Protein AF-A0A8J7KNN5-F1 (afdb_monomer_lite)

Foldseek 3Di:
DDDPPDPPPDDDDLVRVCVVVVHDSVVSLVVVCVVCVVVVHHSVD

Structure (mmCIF, N/CA/C/O backbone):
data_AF-A0A8J7KNN5-F1
#
_entry.id   AF-A0A8J7KNN5-F1
#
loop_
_atom_site.group_PDB
_atom_site.id
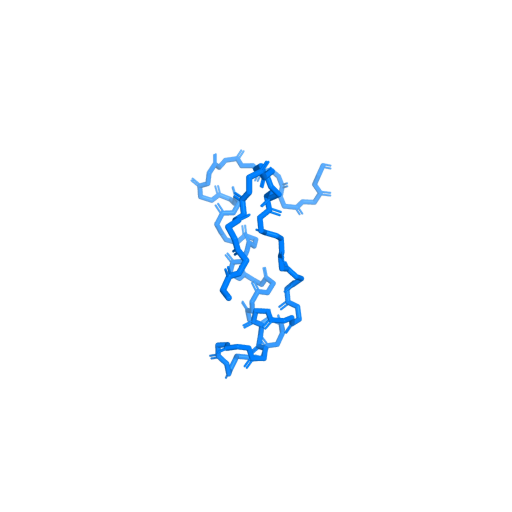_atom_site.type_symbol
_atom_site.label_atom_id
_atom_site.label_alt_id
_atom_site.label_comp_id
_atom_site.label_asym_id
_atom_site.label_entity_id
_atom_site.label_seq_id
_atom_site.pdbx_PDB_ins_code
_atom_site.Cartn_x
_atom_site.Cartn_y
_atom_site.Cartn_z
_atom_site.occupancy
_atom_site.B_iso_or_equiv
_atom_site.auth_seq_id
_atom_site.auth_comp_id
_atom_site.auth_asym_id
_atom_site.auth_atom_id
_atom_site.pdbx_PDB_model_num
ATOM 1 N N . MET A 1 1 ? -13.248 18.243 17.263 1.00 42.66 1 MET A N 1
ATOM 2 C CA . MET A 1 1 ? -12.767 17.923 15.903 1.00 42.66 1 MET A CA 1
ATOM 3 C C . MET A 1 1 ? -11.433 18.629 15.737 1.00 42.66 1 MET A C 1
ATOM 5 O O . MET A 1 1 ? -11.416 19.851 15.762 1.00 42.66 1 MET A O 1
ATOM 9 N N . GLN A 1 2 ? -10.321 17.893 15.766 1.00 50.94 2 GLN A N 1
ATOM 10 C CA . GLN A 1 2 ? -8.980 18.485 15.708 1.00 50.94 2 GLN A CA 1
ATOM 11 C C . GLN A 1 2 ? -8.590 18.701 14.240 1.00 50.94 2 GLN A C 1
ATOM 13 O O . GLN A 1 2 ? -8.602 17.758 13.456 1.00 50.94 2 GLN A O 1
ATOM 18 N N . ASN A 1 3 ? -8.296 19.955 13.887 1.00 55.97 3 ASN A N 1
ATOM 19 C CA . ASN A 1 3 ? -7.742 20.357 12.594 1.00 55.97 3 ASN A CA 1
ATOM 20 C C . ASN A 1 3 ? -6.290 19.863 12.494 1.00 55.97 3 ASN A C 1
ATOM 22 O O . ASN A 1 3 ? -5.437 20.285 13.277 1.00 55.97 3 ASN A O 1
ATOM 26 N N . LEU A 1 4 ? -6.016 18.975 11.538 1.00 60.00 4 LEU A N 1
ATOM 27 C CA . LEU A 1 4 ? -4.702 18.369 11.325 1.00 60.00 4 LEU A CA 1
ATOM 28 C C . LEU A 1 4 ? -3.795 19.326 10.526 1.00 60.00 4 LEU A C 1
ATOM 30 O O . LEU A 1 4 ? -3.662 19.215 9.313 1.00 60.00 4 LEU A O 1
ATOM 34 N N . THR A 1 5 ? -3.195 20.302 11.213 1.00 53.66 5 THR A N 1
ATOM 35 C CA . THR A 1 5 ? -2.260 21.302 10.640 1.00 53.66 5 THR A CA 1
ATOM 36 C C . THR A 1 5 ? -0.788 20.918 10.821 1.00 53.66 5 THR A C 1
ATOM 38 O O . THR A 1 5 ? 0.066 21.739 11.137 1.00 53.66 5 THR A O 1
ATOM 41 N N . ILE A 1 6 ? -0.484 19.641 10.616 1.00 61.22 6 ILE A N 1
ATOM 42 C CA . ILE A 1 6 ? 0.859 19.127 10.347 1.00 61.22 6 ILE A CA 1
ATOM 43 C C . ILE A 1 6 ? 0.612 18.113 9.238 1.00 61.22 6 ILE A C 1
ATOM 45 O O . ILE A 1 6 ? -0.262 17.265 9.405 1.00 61.22 6 ILE A O 1
ATOM 49 N N . ALA A 1 7 ? 1.314 18.195 8.109 1.00 63.38 7 ALA A N 1
ATOM 50 C CA . ALA A 1 7 ? 1.287 17.141 7.097 1.00 63.38 7 ALA A CA 1
ATOM 51 C C . ALA A 1 7 ? 1.973 15.888 7.672 1.00 63.38 7 ALA A C 1
ATOM 53 O O . ALA A 1 7 ? 3.081 15.531 7.290 1.00 63.38 7 ALA A O 1
ATOM 54 N N . GLN A 1 8 ? 1.363 15.273 8.685 1.00 66.06 8 GLN A N 1
ATOM 55 C CA . GLN A 1 8 ? 1.728 13.954 9.148 1.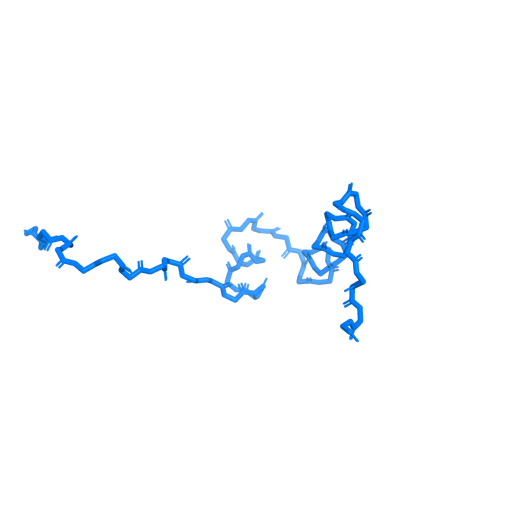00 66.06 8 GLN A CA 1
ATOM 56 C C . GLN A 1 8 ? 1.333 13.024 8.016 1.00 66.06 8 GLN A C 1
ATOM 58 O O . GLN A 1 8 ? 0.146 12.790 7.790 1.00 66.06 8 GLN A O 1
ATOM 63 N N . THR A 1 9 ? 2.329 12.570 7.256 1.00 74.00 9 THR A N 1
ATOM 64 C CA . THR A 1 9 ? 2.149 11.487 6.296 1.00 74.00 9 THR A CA 1
ATOM 65 C C . THR A 1 9 ? 1.459 10.357 7.040 1.00 74.00 9 THR A C 1
ATOM 67 O O . THR A 1 9 ? 2.033 9.787 7.967 1.00 74.00 9 THR A O 1
ATOM 70 N N . LEU A 1 10 ? 0.199 10.097 6.691 1.00 80.12 10 LEU A N 1
ATOM 71 C CA . LEU A 1 10 ? -0.550 8.994 7.268 1.00 80.12 10 LEU A CA 1
ATOM 72 C C . LEU A 1 10 ? 0.155 7.715 6.828 1.00 80.12 10 LEU A C 1
ATOM 74 O O . LEU A 1 10 ? 0.133 7.360 5.651 1.00 80.12 10 LEU A O 1
ATOM 78 N N . THR A 1 11 ? 0.839 7.076 7.767 1.00 87.38 11 THR A N 1
ATOM 79 C CA . THR A 1 11 ? 1.485 5.787 7.556 1.00 87.38 11 THR A CA 1
ATOM 80 C C . THR A 1 11 ? 0.615 4.701 8.164 1.00 87.38 11 THR A C 1
ATOM 82 O O . THR A 1 11 ? -0.140 4.927 9.109 1.00 87.38 11 THR A O 1
ATOM 85 N N . MET A 1 12 ? 0.704 3.513 7.585 1.00 89.81 12 MET A N 1
ATOM 86 C CA . MET A 1 12 ? 0.025 2.323 8.066 1.00 89.81 12 MET A CA 1
ATOM 87 C C . MET A 1 12 ? 0.954 1.141 7.822 1.00 89.81 12 MET A C 1
ATOM 89 O O . MET A 1 12 ? 1.570 1.037 6.760 1.00 89.81 12 MET A O 1
ATOM 93 N N . SER A 1 13 ? 1.087 0.260 8.804 1.00 95.25 13 SER A N 1
ATOM 94 C CA . SER A 1 13 ? 1.821 -0.988 8.637 1.00 95.25 13 SER A CA 1
ATOM 95 C C . SER A 1 13 ? 1.057 -1.951 7.725 1.00 95.25 13 SER A C 1
ATOM 97 O O . SER A 1 13 ? -0.171 -1.943 7.655 1.00 95.25 13 SER A O 1
ATOM 99 N N . SER A 1 14 ? 1.770 -2.866 7.065 1.00 95.88 14 SER A N 1
ATOM 100 C CA . SER A 1 14 ? 1.134 -3.903 6.236 1.00 95.88 14 SER A CA 1
ATOM 101 C C . SER A 1 14 ? 0.192 -4.824 7.027 1.00 95.88 14 SER A C 1
ATOM 103 O O . SER A 1 14 ? -0.714 -5.416 6.443 1.00 95.88 14 SER A O 1
ATOM 105 N N . ARG A 1 15 ? 0.370 -4.930 8.353 1.00 97.06 15 ARG A N 1
ATOM 106 C CA . ARG A 1 15 ? -0.547 -5.655 9.247 1.00 97.06 15 ARG A CA 1
ATOM 107 C C . ARG A 1 15 ? -1.854 -4.902 9.462 1.00 97.06 15 ARG A C 1
ATOM 109 O O . ARG A 1 15 ? -2.908 -5.504 9.316 1.00 97.06 15 ARG A O 1
ATOM 116 N N . GLU A 1 16 ? -1.788 -3.601 9.720 1.00 96.69 16 GLU A N 1
ATOM 117 C CA . GLU A 1 16 ? -2.986 -2.759 9.827 1.00 96.69 16 GLU A CA 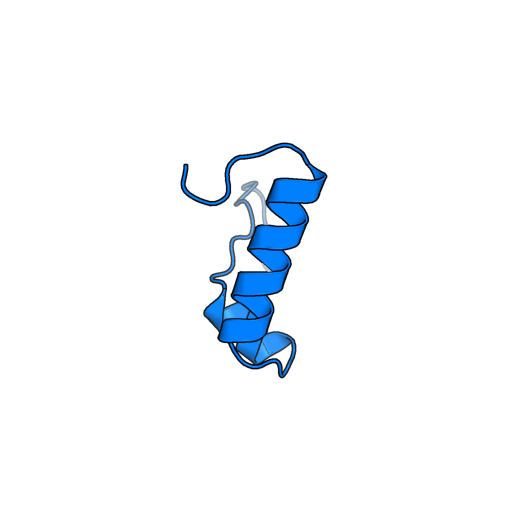1
ATOM 118 C C . GLU A 1 16 ? -3.768 -2.741 8.505 1.00 96.69 16 GLU A C 1
ATOM 120 O O .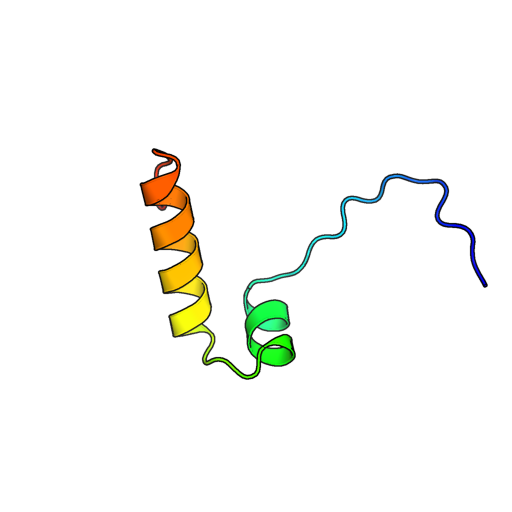 GLU A 1 16 ? -4.991 -2.832 8.518 1.00 96.69 16 GLU A O 1
ATOM 125 N N . ILE A 1 17 ? -3.079 -2.734 7.354 1.00 95.81 17 ILE A N 1
ATOM 126 C CA . ILE A 1 17 ? -3.728 -2.877 6.038 1.00 95.81 17 ILE A CA 1
ATOM 127 C C . ILE A 1 17 ? -4.439 -4.233 5.927 1.00 95.81 17 ILE A C 1
ATOM 129 O O . ILE A 1 17 ? -5.565 -4.301 5.437 1.00 95.81 17 ILE A O 1
ATOM 133 N N . ALA A 1 18 ? -3.802 -5.320 6.367 1.00 98.31 18 ALA A N 1
ATOM 134 C CA . ALA A 1 18 ? -4.382 -6.662 6.326 1.00 98.31 18 ALA A CA 1
ATOM 135 C C . ALA A 1 18 ? -5.659 -6.764 7.175 1.00 98.31 18 ALA A C 1
ATOM 137 O O . ALA A 1 18 ? -6.665 -7.289 6.702 1.00 98.31 18 ALA A O 1
ATOM 138 N N . GLU A 1 19 ? -5.637 -6.200 8.382 1.00 97.88 19 GLU A N 1
ATOM 139 C CA . GLU A 1 19 ? -6.803 -6.122 9.266 1.00 97.88 19 GLU A CA 1
ATOM 140 C C . GLU A 1 19 ? -7.914 -5.253 8.664 1.00 97.88 19 GLU A C 1
ATOM 142 O O . GLU A 1 19 ? -9.058 -5.694 8.589 1.00 97.88 19 GLU A O 1
ATOM 147 N N . LEU A 1 20 ? -7.581 -4.060 8.160 1.00 96.94 20 LEU A N 1
ATOM 148 C CA . LEU A 1 20 ? -8.546 -3.122 7.577 1.00 96.94 20 LEU A CA 1
ATOM 149 C C . LEU A 1 20 ? -9.215 -3.661 6.305 1.00 96.94 20 LEU A C 1
ATOM 151 O O . LEU A 1 20 ? -10.367 -3.340 6.027 1.00 96.94 20 LEU A O 1
ATOM 155 N N . THR A 1 21 ? -8.484 -4.446 5.514 1.00 95.75 21 THR A N 1
ATOM 156 C CA . THR A 1 21 ? -8.968 -4.998 4.239 1.00 95.75 21 THR A CA 1
ATOM 157 C C . THR A 1 21 ? -9.519 -6.416 4.358 1.00 95.75 21 THR A C 1
ATOM 159 O O . THR A 1 21 ? -9.922 -6.986 3.346 1.00 95.75 21 THR A O 1
ATOM 162 N N . GLU A 1 22 ? -9.517 -6.996 5.562 1.00 97.50 22 GLU A N 1
ATOM 163 C CA . GLU A 1 22 ? -9.889 -8.395 5.816 1.00 97.50 22 GLU A CA 1
ATOM 164 C C . GLU A 1 22 ? -9.106 -9.393 4.937 1.00 97.50 22 GLU A C 1
ATOM 166 O O . GLU A 1 22 ? -9.601 -10.443 4.517 1.00 97.50 22 GLU A O 1
ATOM 171 N N . LYS A 1 23 ? -7.838 -9.075 4.650 1.00 97.44 23 LYS A N 1
ATOM 172 C CA . LYS A 1 23 ? -6.929 -9.918 3.866 1.00 97.44 23 LYS A CA 1
ATOM 173 C C . LYS A 1 23 ? -5.924 -10.602 4.775 1.00 97.44 23 LYS A C 1
ATOM 175 O O . LYS A 1 23 ? -5.445 -10.052 5.757 1.00 97.44 23 LYS A O 1
ATOM 180 N N . HIS A 1 24 ? -5.501 -11.802 4.388 1.00 98.19 24 HIS A N 1
ATOM 181 C CA . HIS A 1 24 ? -4.329 -12.410 5.010 1.00 98.19 24 HIS A CA 1
ATOM 182 C C . HIS A 1 24 ? -3.090 -11.528 4.792 1.00 98.19 24 HIS A C 1
ATOM 184 O O . HIS A 1 24 ? -2.809 -11.134 3.659 1.00 98.19 24 HIS A O 1
ATOM 190 N N . HIS A 1 25 ? -2.299 -11.306 5.849 1.00 97.81 25 HIS A N 1
ATOM 191 C CA . HIS A 1 25 ? -1.087 -10.468 5.813 1.00 97.81 25 HIS A CA 1
ATOM 192 C C . HIS A 1 25 ? -0.131 -10.829 4.665 1.00 97.81 25 HIS A C 1
ATOM 194 O O . HIS A 1 25 ? 0.348 -9.946 3.963 1.00 97.81 25 HIS A O 1
ATOM 200 N N . ARG A 1 26 ? 0.046 -12.127 4.376 1.00 97.94 26 ARG A N 1
ATOM 201 C CA . ARG A 1 26 ? 0.867 -12.604 3.246 1.00 97.94 26 ARG A CA 1
ATOM 202 C C . ARG A 1 26 ? 0.381 -12.127 1.869 1.00 9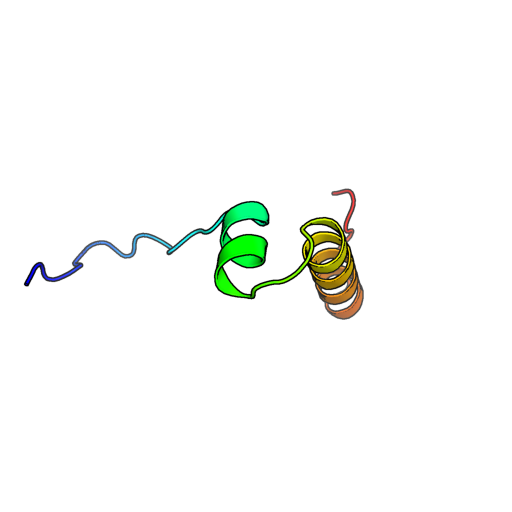7.94 26 ARG A C 1
ATOM 204 O O . ARG A 1 26 ? 1.190 -11.957 0.970 1.00 97.94 26 ARG A O 1
ATOM 211 N N . HIS A 1 27 ? -0.931 -11.957 1.682 1.00 98.25 27 HIS A N 1
ATOM 212 C CA . HIS A 1 27 ? -1.474 -11.472 0.412 1.00 98.25 27 HIS A CA 1
ATOM 213 C C . HIS A 1 27 ? -1.189 -9.977 0.260 1.00 98.25 27 HIS A C 1
ATOM 215 O O . HIS A 1 27 ? -0.833 -9.546 -0.823 1.00 98.25 27 HIS A O 1
ATOM 221 N N . VAL A 1 28 ? -1.267 -9.210 1.353 1.00 97.81 28 VAL A N 1
ATOM 222 C CA . VAL A 1 28 ? -0.898 -7.787 1.349 1.00 97.81 28 VAL A CA 1
ATOM 223 C C . VAL A 1 28 ? 0.580 -7.600 1.005 1.00 97.81 28 VAL A C 1
ATOM 225 O O . VAL A 1 28 ? 0.891 -6.745 0.188 1.00 97.81 28 VAL A O 1
ATOM 228 N N . LEU A 1 29 ? 1.480 -8.415 1.567 1.00 97.06 29 LEU A N 1
ATOM 229 C CA . LEU A 1 29 ? 2.910 -8.357 1.231 1.00 97.06 29 LEU A CA 1
ATOM 230 C C . LEU A 1 29 ? 3.161 -8.618 -0.260 1.00 97.06 29 LEU A C 1
ATOM 232 O O . LEU A 1 29 ? 3.769 -7.786 -0.922 1.00 97.06 29 LEU A O 1
ATOM 236 N N . ARG A 1 30 ? 2.595 -9.704 -0.802 1.00 97.44 30 ARG A N 1
ATOM 237 C CA . ARG A 1 30 ? 2.686 -10.030 -2.234 1.00 97.44 30 ARG A CA 1
ATOM 238 C C . ARG A 1 30 ? 2.179 -8.893 -3.125 1.00 97.44 30 ARG A C 1
ATOM 240 O O . ARG A 1 30 ? 2.747 -8.623 -4.181 1.00 97.44 30 ARG A O 1
ATOM 247 N N . ASP A 1 31 ? 1.075 -8.264 -2.736 1.00 96.81 31 ASP A N 1
ATOM 248 C CA . ASP A 1 31 ? 0.496 -7.175 -3.518 1.00 96.81 31 ASP A CA 1
ATOM 249 C C . ASP A 1 31 ? 1.391 -5.929 -3.472 1.00 96.81 31 ASP A C 1
ATOM 251 O O . ASP A 1 31 ? 1.560 -5.275 -4.495 1.00 96.81 31 ASP A O 1
ATOM 255 N N . ILE A 1 32 ? 2.017 -5.631 -2.327 1.00 95.81 32 ILE A N 1
ATOM 256 C CA . ILE A 1 32 ? 3.019 -4.560 -2.207 1.00 95.81 32 ILE A CA 1
ATOM 257 C C . ILE A 1 32 ? 4.231 -4.847 -3.097 1.00 95.81 32 ILE A C 1
ATOM 259 O O . ILE A 1 32 ? 4.636 -3.969 -3.851 1.00 95.81 32 ILE A O 1
ATOM 263 N N . GLU A 1 33 ? 4.768 -6.067 -3.066 1.00 97.19 33 GLU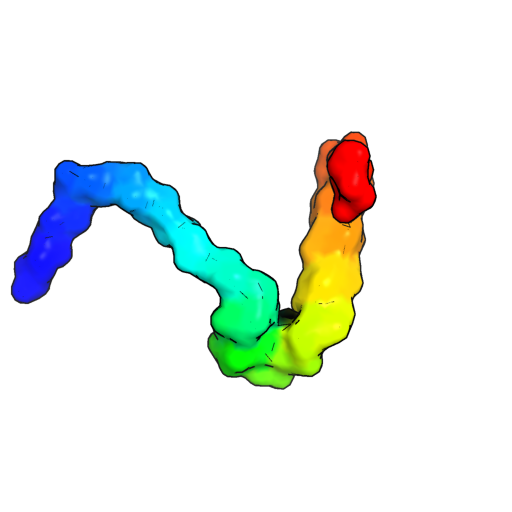 A N 1
ATOM 264 C CA . GLU A 1 33 ? 5.878 -6.487 -3.935 1.00 97.19 33 GLU A CA 1
ATOM 265 C C . GLU A 1 33 ? 5.516 -6.322 -5.416 1.00 97.19 33 GLU A C 1
ATOM 267 O O . GLU A 1 33 ? 6.291 -5.765 -6.188 1.00 97.19 33 GLU A O 1
ATOM 272 N N . SER A 1 34 ? 4.307 -6.739 -5.806 1.00 97.62 34 SER A N 1
ATOM 273 C CA . SER A 1 34 ? 3.821 -6.587 -7.184 1.00 97.62 34 SER A CA 1
ATOM 274 C C . SER A 1 34 ? 3.710 -5.111 -7.581 1.00 97.62 34 SER A C 1
ATOM 276 O O . SER A 1 34 ? 4.144 -4.741 -8.666 1.00 97.62 34 SER A O 1
ATOM 278 N N . MET A 1 35 ? 3.200 -4.253 -6.687 1.00 96.69 35 MET A N 1
ATOM 279 C CA . MET A 1 35 ? 3.132 -2.806 -6.924 1.00 96.69 35 MET A CA 1
ATOM 280 C C . MET A 1 35 ? 4.521 -2.168 -7.066 1.00 96.69 35 MET A C 1
ATOM 282 O O . MET A 1 35 ? 4.680 -1.274 -7.890 1.00 96.69 35 MET A O 1
ATOM 286 N N . LEU A 1 36 ? 5.523 -2.609 -6.297 1.00 97.44 36 LEU A N 1
ATOM 287 C CA . LEU A 1 36 ? 6.904 -2.123 -6.427 1.00 97.44 36 LEU A CA 1
ATOM 288 C C . LEU A 1 36 ? 7.511 -2.531 -7.774 1.00 97.44 36 LEU A C 1
ATOM 290 O O . LEU A 1 36 ? 8.039 -1.680 -8.486 1.00 97.44 36 LEU A O 1
ATOM 294 N N . ILE A 1 37 ? 7.340 -3.794 -8.171 1.00 97.19 37 ILE A N 1
ATOM 295 C CA . ILE A 1 37 ? 7.795 -4.303 -9.472 1.00 97.19 37 ILE A CA 1
ATOM 296 C C . ILE A 1 37 ? 7.145 -3.528 -10.626 1.00 97.19 37 ILE A C 1
ATOM 298 O O . ILE A 1 37 ? 7.837 -3.144 -11.569 1.00 97.19 37 ILE A O 1
ATOM 302 N N . ASP A 1 38 ? 5.840 -3.257 -10.549 1.00 97.88 38 ASP A N 1
ATOM 303 C CA . ASP A 1 38 ? 5.108 -2.499 -11.572 1.00 97.88 38 ASP A CA 1
ATOM 304 C C . ASP A 1 38 ? 5.607 -1.049 -11.701 1.00 97.88 38 ASP A C 1
ATOM 306 O O . ASP A 1 38 ? 5.533 -0.455 -12.780 1.00 97.88 38 ASP A O 1
ATOM 310 N N . LEU A 1 39 ? 6.144 -0.481 -10.617 1.00 97.25 39 LEU A N 1
ATOM 311 C CA . LEU A 1 39 ? 6.800 0.829 -10.605 1.00 97.25 39 LEU A CA 1
ATOM 312 C C . LEU A 1 39 ? 8.272 0.773 -11.049 1.00 97.25 39 LEU A C 1
ATOM 314 O O . LEU A 1 39 ? 8.873 1.823 -11.272 1.00 97.25 39 LEU A O 1
ATOM 318 N N . GLY A 1 40 ? 8.839 -0.424 -11.228 1.00 97.00 40 GLY A N 1
ATOM 319 C CA . GLY A 1 40 ? 10.251 -0.634 -11.550 1.00 97.00 40 GLY A CA 1
ATOM 320 C C . GLY A 1 40 ? 11.192 -0.515 -10.348 1.00 97.00 40 GLY A C 1
ATOM 321 O O . GLY A 1 40 ? 12.391 -0.327 -10.544 1.00 97.00 40 GLY A O 1
ATOM 322 N N . GLU A 1 41 ? 10.659 -0.608 -9.130 1.00 97.19 41 GLU A N 1
ATOM 323 C CA . GLU A 1 41 ? 11.408 -0.561 -7.872 1.00 97.19 41 GLU A CA 1
ATOM 324 C C . GLU A 1 41 ? 11.822 -1.975 -7.426 1.00 97.19 41 GLU A C 1
ATOM 326 O O . GLU A 1 41 ? 11.126 -2.956 -7.709 1.00 97.19 41 GLU A O 1
ATOM 331 N N . ASP A 1 42 ? 12.942 -2.084 -6.704 1.00 94.38 42 ASP A N 1
ATOM 332 C CA . ASP A 1 42 ? 13.380 -3.350 -6.106 1.00 94.38 42 ASP A CA 1
ATOM 333 C C . ASP A 1 42 ? 12.581 -3.630 -4.816 1.00 94.38 42 ASP A C 1
ATOM 335 O O . ASP A 1 42 ? 12.658 -2.843 -3.866 1.00 94.38 42 ASP A O 1
ATOM 339 N N . PRO A 1 43 ? 11.802 -4.726 -4.739 1.00 89.81 43 PRO A N 1
ATOM 340 C CA . PRO A 1 43 ? 11.080 -5.087 -3.523 1.00 89.81 43 PRO A CA 1
ATOM 341 C C . PRO A 1 43 ? 11.987 -5.489 -2.346 1.00 89.81 43 PRO A C 1
ATOM 343 O O . PRO A 1 43 ? 11.507 -5.499 -1.210 1.00 89.81 43 PRO A O 1
ATOM 346 N N . GLU A 1 44 ? 13.264 -5.813 -2.580 1.00 87.69 44 GLU A N 1
ATOM 347 C CA . GLU A 1 44 ? 14.226 -6.193 -1.534 1.00 87.69 44 GLU A CA 1
ATOM 348 C C . GLU A 1 44 ? 15.121 -5.030 -1.057 1.00 87.69 44 GLU A C 1
ATOM 350 O O . GLU A 1 44 ? 15.692 -5.131 0.035 1.00 87.69 44 GLU A O 1
ATOM 355 N N . GLY A 1 45 ? 15.132 -3.904 -1.787 1.00 75.81 45 GLY A N 1
ATOM 356 C CA . GLY A 1 45 ? 15.826 -2.657 -1.430 1.00 75.81 45 GLY A CA 1
ATOM 357 C C . GLY A 1 45 ? 17.260 -2.532 -1.935 1.00 75.81 45 GLY A C 1
ATOM 358 O O . GLY A 1 45 ? 18.091 -3.414 -1.628 1.00 75.81 45 GLY A O 1
#

pLDDT: mean 87.78, std 15.72, range [42.66, 98.31]

Sequence (45 aa):
MQNLTIAQTLTMSSREIAELTEKHHRHVLRDIESMLIDLGEDPEG

Radius of gyration: 14.0 Å; chains: 1; bounding box: 29×34×28 Å

Secondary structure (DSSP, 8-state):
-----S-------HHHHHHHTT--HHHHHHHHHHHHHHHT--TT-